Protein AF-A0A924LH78-F1 (afdb_monomer_lite)

Radius of gyration: 19.17 Å; chains: 1; bounding box: 41×36×42 Å

pLDDT: mean 93.59, std 9.11, range [45.84, 98.62]

Foldseek 3Di:
DWDADPPRQWIDDPNHTDGRHDPCVVVVVVVVVVVCVVVVHDDDDCVVVVVVVCCVVPPDDDDDDDDDDDPPD

Structure (mmCIF, N/CA/C/O backbone):
data_AF-A0A924LH78-F1
#
_entry.id   AF-A0A924LH78-F1
#
loop_
_atom_site.group_PDB
_atom_site.id
_atom_site.type_symbol
_atom_site.label_atom_id
_atom_site.label_alt_id
_atom_site.label_comp_id
_atom_site.label_asym_id
_atom_site.label_entity_id
_atom_site.label_seq_id
_atom_site.pdbx_PDB_ins_code
_atom_site.Cartn_x
_atom_site.Cartn_y
_atom_site.Cartn_z
_atom_site.occupancy
_atom_site.B_iso_or_equiv
_atom_site.auth_seq_id
_atom_site.auth_comp_id
_atom_site.auth_asym_id
_atom_site.auth_atom_id
_atom_site.pdbx_PDB_model_num
ATOM 1 N N . MET A 1 1 ? -6.788 -12.106 -21.024 1.00 88.69 1 MET A N 1
ATOM 2 C CA . MET A 1 1 ? -5.631 -11.379 -20.461 1.00 88.69 1 MET A CA 1
ATOM 3 C C . MET A 1 1 ? -6.125 -10.280 -19.538 1.00 88.69 1 MET A C 1
ATOM 5 O O . MET A 1 1 ? -6.902 -9.445 -19.980 1.00 88.69 1 MET A O 1
ATOM 9 N N . LEU A 1 2 ? -5.689 -10.284 -18.276 1.00 96.38 2 LEU A N 1
ATOM 10 C CA . LEU A 1 2 ? -5.976 -9.221 -17.308 1.00 96.38 2 LEU A CA 1
ATOM 11 C C . LEU A 1 2 ? -4.895 -8.140 -17.392 1.00 96.38 2 LEU A C 1
ATOM 13 O O . LEU A 1 2 ? -3.707 -8.463 -17.403 1.00 96.38 2 LEU A O 1
ATOM 17 N N . HIS A 1 3 ? -5.300 -6.873 -17.434 1.00 96.94 3 HIS A N 1
ATOM 18 C CA . HIS A 1 3 ? -4.387 -5.737 -17.491 1.00 96.94 3 HIS A CA 1
ATOM 19 C C . HIS A 1 3 ? -4.825 -4.638 -16.523 1.00 96.94 3 HIS A C 1
ATOM 21 O O . HIS A 1 3 ? -5.919 -4.085 -16.648 1.00 96.94 3 HIS A O 1
ATOM 27 N N . LEU A 1 4 ? -3.944 -4.317 -15.573 1.00 95.88 4 LEU A N 1
ATOM 28 C CA . LEU A 1 4 ? -4.068 -3.160 -14.693 1.00 95.88 4 LEU A CA 1
ATOM 29 C C . LEU A 1 4 ? -3.136 -2.058 -15.185 1.00 95.88 4 LEU A C 1
ATOM 31 O O . LEU A 1 4 ? -1.949 -2.288 -15.403 1.00 95.88 4 LEU A O 1
ATOM 35 N N . SER A 1 5 ? -3.675 -0.854 -15.332 1.00 94.44 5 SER A N 1
ATOM 36 C CA . SER A 1 5 ? -2.918 0.324 -15.760 1.00 94.44 5 SER A CA 1
ATOM 37 C C . SER A 1 5 ? -3.324 1.551 -14.958 1.00 94.44 5 SER A C 1
ATOM 39 O O . SER A 1 5 ? -4.249 1.491 -14.144 1.00 94.44 5 SER A O 1
ATOM 41 N N . GLU A 1 6 ? -2.617 2.666 -15.161 1.00 93.00 6 GLU A N 1
ATOM 42 C CA . GLU A 1 6 ? -2.861 3.915 -14.425 1.00 93.00 6 GLU A CA 1
ATOM 43 C C . GLU A 1 6 ? -2.827 3.699 -12.905 1.00 93.00 6 GLU A C 1
ATOM 45 O O . GLU A 1 6 ? -3.739 4.109 -12.190 1.00 93.00 6 GLU A O 1
ATOM 50 N N . SER A 1 7 ? -1.809 2.981 -12.421 1.00 90.00 7 SER A N 1
ATOM 51 C CA . SER A 1 7 ? -1.671 2.618 -11.003 1.00 90.00 7 SER A CA 1
ATOM 52 C C . SER A 1 7 ? -2.891 1.879 -10.432 1.00 90.00 7 SER A C 1
ATOM 54 O O . SER A 1 7 ? -3.265 2.076 -9.281 1.00 90.00 7 SER A O 1
ATOM 56 N N . GLY A 1 8 ? -3.526 1.028 -11.244 1.00 90.81 8 GLY A N 1
ATOM 57 C CA . GLY A 1 8 ? -4.684 0.227 -10.841 1.00 90.81 8 GLY A CA 1
ATOM 58 C C . GLY A 1 8 ? -6.033 0.927 -11.015 1.00 90.81 8 GLY A C 1
ATOM 59 O O . GLY A 1 8 ? -7.065 0.327 -10.727 1.00 90.81 8 GLY A O 1
ATOM 60 N N . ARG A 1 9 ? -6.054 2.164 -11.527 1.00 94.00 9 ARG A N 1
ATOM 61 C CA . ARG A 1 9 ? -7.290 2.906 -11.811 1.00 94.00 9 ARG A CA 1
ATOM 62 C C . ARG A 1 9 ? -8.099 2.287 -12.952 1.00 94.00 9 ARG A C 1
ATOM 64 O O . ARG A 1 9 ? -9.326 2.360 -12.938 1.00 94.00 9 ARG A O 1
ATOM 71 N N . ARG A 1 10 ? -7.417 1.701 -13.942 1.00 96.00 10 ARG A N 1
ATOM 72 C CA . ARG A 1 10 ? -8.052 1.040 -15.089 1.00 96.00 10 ARG A CA 1
ATOM 73 C C . ARG A 1 10 ? -7.804 -0.458 -15.066 1.00 96.00 10 ARG A C 1
ATOM 75 O O . ARG A 1 10 ? -6.649 -0.882 -14.986 1.00 96.00 10 ARG A O 1
ATOM 82 N N . LEU A 1 11 ? -8.881 -1.225 -15.212 1.00 97.00 11 LEU A N 1
ATOM 83 C CA . LEU A 1 11 ? -8.856 -2.677 -15.374 1.00 97.00 11 LEU A CA 1
ATOM 84 C C . LEU A 1 11 ? -9.485 -3.056 -16.712 1.00 97.00 11 LEU A C 1
ATOM 86 O O . LEU A 1 11 ? -10.654 -2.750 -16.957 1.00 97.00 11 LEU A O 1
ATOM 90 N N . SER A 1 12 ? -8.727 -3.785 -17.524 1.00 97.69 12 SER A N 1
ATOM 91 C CA . SER A 1 12 ? -9.227 -4.424 -18.738 1.00 97.69 12 SER A CA 1
ATOM 92 C C . SER A 1 12 ? -9.076 -5.939 -18.662 1.00 97.69 12 SER A C 1
ATOM 94 O O . SER A 1 12 ? -8.089 -6.445 -18.117 1.00 97.69 12 SER A O 1
ATOM 96 N N . VAL A 1 13 ? -10.032 -6.658 -19.244 1.00 97.94 13 VAL A N 1
ATOM 97 C CA . VAL A 1 13 ? -10.002 -8.117 -19.391 1.00 97.94 13 VAL A CA 1
ATOM 98 C C . VAL A 1 13 ? -10.268 -8.450 -20.848 1.00 97.94 13 VAL A C 1
ATOM 100 O O . VAL A 1 13 ? -11.248 -7.998 -21.417 1.00 97.94 13 VAL A O 1
ATOM 103 N N . ASP A 1 14 ? -9.346 -9.188 -21.463 1.00 96.81 14 ASP A N 1
ATOM 104 C CA . ASP A 1 14 ? -9.424 -9.586 -22.878 1.00 96.81 14 ASP A CA 1
ATOM 105 C C . ASP A 1 14 ? -9.560 -8.402 -23.853 1.00 96.81 14 ASP A C 1
ATOM 107 O O . ASP A 1 14 ? -10.069 -8.536 -24.957 1.00 96.81 14 ASP A O 1
ATOM 111 N N . GLY A 1 15 ? -9.024 -7.243 -23.455 1.00 94.56 15 GLY A N 1
ATOM 112 C CA . GLY A 1 15 ? -9.081 -5.997 -24.225 1.00 94.56 15 GLY A CA 1
ATOM 113 C C . GLY A 1 15 ? -10.267 -5.103 -23.864 1.00 94.56 15 GLY A C 1
ATOM 114 O O . GLY A 1 15 ? -10.195 -3.898 -24.102 1.00 94.56 15 GLY A O 1
ATOM 115 N N . ASP A 1 16 ? -11.286 -5.640 -23.197 1.00 97.12 16 ASP A N 1
ATOM 116 C CA . ASP A 1 16 ? -12.468 -4.884 -22.794 1.00 97.12 16 ASP A CA 1
ATOM 117 C C . ASP A 1 16 ? -12.216 -4.138 -21.482 1.00 97.12 16 ASP A C 1
ATOM 119 O O . ASP A 1 16 ? -11.795 -4.718 -20.479 1.00 97.12 16 ASP A O 1
ATOM 123 N N . LEU A 1 17 ? -12.449 -2.823 -21.483 1.00 97.00 17 LEU A N 1
ATOM 124 C CA . LEU A 1 17 ? -12.358 -1.986 -20.286 1.00 97.00 17 LEU A CA 1
ATOM 125 C C . LEU A 1 17 ? -13.542 -2.285 -19.361 1.00 97.00 17 LEU A C 1
ATOM 127 O O . LEU A 1 17 ? -14.682 -1.970 -19.690 1.00 97.00 17 LEU A O 1
ATOM 131 N N . LEU A 1 18 ? -13.258 -2.862 -18.193 1.00 97.06 18 LEU A N 1
ATOM 132 C CA . LEU A 1 18 ? -14.277 -3.212 -17.202 1.00 97.06 18 LEU A CA 1
ATOM 133 C C . LEU A 1 18 ? -14.403 -2.171 -16.092 1.00 97.06 18 LEU A C 1
ATOM 135 O O . LEU A 1 18 ? -15.495 -1.953 -15.574 1.00 97.06 18 LEU A O 1
ATOM 139 N N . VAL A 1 19 ? -13.292 -1.540 -15.703 1.00 95.69 19 VAL A N 1
ATOM 140 C CA . VAL A 1 19 ? -13.281 -0.511 -14.656 1.00 95.69 19 VAL A CA 1
ATOM 141 C C . VAL A 1 19 ? -12.471 0.681 -15.123 1.00 95.69 19 VAL A C 1
ATOM 143 O O . VAL A 1 19 ? -11.316 0.534 -15.525 1.00 95.69 19 VAL A O 1
ATOM 146 N N . ASP A 1 20 ? -13.071 1.860 -14.993 1.00 95.06 20 ASP A N 1
ATOM 147 C CA . ASP A 1 20 ? -12.407 3.152 -15.115 1.00 95.06 20 ASP A CA 1
ATOM 148 C C . ASP A 1 20 ? -12.685 3.958 -13.842 1.00 95.06 20 ASP A C 1
ATOM 150 O O . ASP A 1 20 ? -13.716 4.611 -13.698 1.00 95.06 20 ASP A O 1
ATOM 154 N N . GLY A 1 21 ? -11.810 3.798 -12.851 1.00 90.12 21 GLY A N 1
ATOM 155 C CA . GLY A 1 21 ? -12.014 4.345 -11.515 1.00 90.12 21 GLY A CA 1
ATOM 156 C C . GLY A 1 21 ? -11.682 5.833 -11.399 1.00 90.12 21 GLY A C 1
ATOM 157 O O . GLY A 1 21 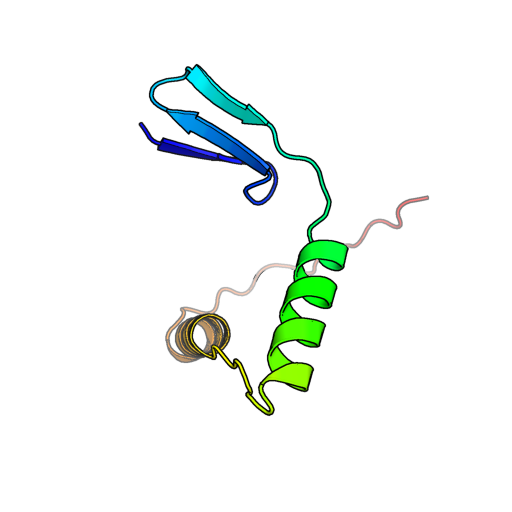? -10.870 6.388 -12.147 1.00 90.12 21 GLY A O 1
ATOM 158 N N . GLU A 1 22 ? -12.262 6.465 -10.383 1.00 89.69 22 GLU A N 1
ATOM 159 C CA . GLU A 1 22 ? -11.845 7.785 -9.914 1.00 89.69 22 GLU A CA 1
ATOM 160 C C . GLU A 1 22 ? -10.557 7.708 -9.083 1.00 89.69 22 GLU A C 1
ATOM 162 O O . GLU A 1 22 ? -10.310 6.727 -8.371 1.00 89.69 22 GLU A O 1
A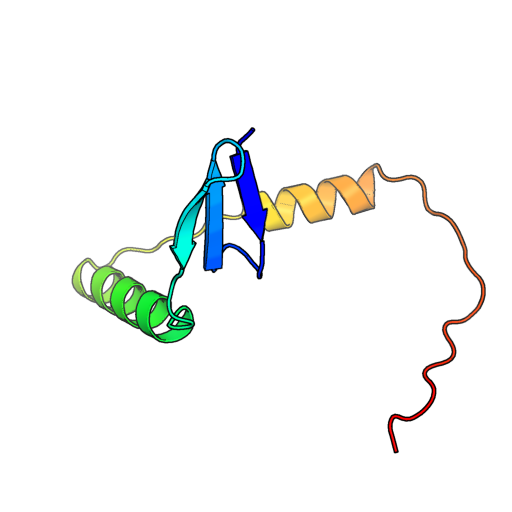TOM 167 N N . ARG A 1 23 ? -9.769 8.787 -9.130 1.00 85.69 23 ARG A N 1
ATOM 168 C CA . ARG A 1 23 ? -8.572 8.989 -8.300 1.00 85.69 23 ARG A CA 1
ATOM 169 C C . ARG A 1 23 ? -8.948 9.492 -6.904 1.00 85.69 23 ARG A C 1
ATOM 171 O O . ARG A 1 23 ? -8.707 10.646 -6.561 1.00 85.69 23 ARG A O 1
ATOM 178 N N . ASP A 1 24 ? -9.605 8.625 -6.136 1.00 92.06 24 ASP A N 1
ATOM 179 C CA . ASP A 1 24 ? -10.036 8.886 -4.752 1.00 92.06 24 ASP A CA 1
ATOM 180 C C . ASP A 1 24 ? -9.256 8.037 -3.725 1.00 92.06 24 ASP A C 1
ATOM 182 O O . ASP A 1 24 ? -9.790 7.565 -2.718 1.00 92.06 24 ASP A O 1
ATOM 186 N N . GLU A 1 25 ? -7.984 7.747 -3.993 1.00 90.62 25 GLU A N 1
ATOM 187 C CA . GLU A 1 25 ? -7.184 6.839 -3.164 1.00 90.62 25 GLU A CA 1
ATOM 188 C C . GLU A 1 25 ? -7.019 7.377 -1.737 1.00 90.62 25 GLU A C 1
ATOM 190 O O . GLU A 1 25 ? -7.212 6.646 -0.765 1.00 90.62 25 GLU A O 1
ATOM 195 N N . TYR A 1 26 ? -6.737 8.673 -1.592 1.00 94.12 26 TYR A N 1
ATOM 196 C CA . TYR A 1 26 ? -6.529 9.280 -0.278 1.00 94.12 26 TYR A CA 1
ATOM 197 C C . TYR A 1 26 ? -7.798 9.311 0.571 1.00 94.12 26 TYR A C 1
ATOM 199 O O . TYR A 1 26 ? -7.730 8.980 1.756 1.00 94.12 26 TYR A O 1
ATOM 207 N N . ALA A 1 27 ? -8.968 9.644 0.013 1.00 96.25 27 ALA A N 1
ATOM 208 C CA . ALA A 1 27 ? -10.176 9.624 0.834 1.00 96.25 27 ALA A CA 1
ATOM 209 C C . ALA A 1 27 ? -10.562 8.190 1.223 1.00 96.25 27 ALA A C 1
ATOM 211 O O . ALA A 1 27 ? -11.026 7.976 2.344 1.00 96.25 27 ALA A O 1
ATOM 212 N N . LYS A 1 28 ? -10.306 7.187 0.366 1.00 95.12 28 LYS A N 1
ATOM 213 C CA . LYS A 1 28 ? -10.435 5.766 0.744 1.00 95.12 28 LYS A CA 1
ATOM 214 C C . LYS A 1 28 ? -9.529 5.413 1.927 1.00 95.12 28 LYS A C 1
ATOM 216 O O . LYS A 1 28 ? -10.009 4.778 2.866 1.00 95.12 28 LYS A O 1
ATOM 221 N N . ILE A 1 29 ? -8.274 5.874 1.923 1.00 96.38 29 ILE A N 1
ATOM 222 C CA . ILE A 1 29 ? -7.336 5.682 3.044 1.00 96.38 29 ILE A CA 1
ATOM 223 C C . ILE A 1 29 ? -7.902 6.289 4.333 1.00 96.38 29 ILE A C 1
ATOM 225 O O . ILE A 1 29 ? -7.957 5.60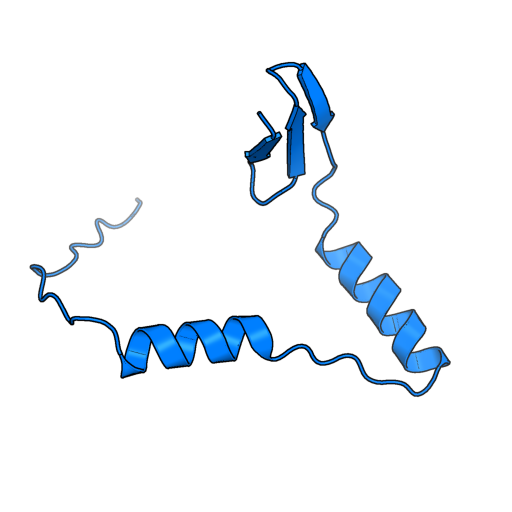3 5.352 1.00 96.38 29 ILE A O 1
ATOM 229 N N . TYR A 1 30 ? -8.389 7.533 4.302 1.00 97.75 30 TYR A N 1
ATOM 230 C CA . TYR A 1 30 ? -8.943 8.177 5.499 1.00 97.75 30 TYR A CA 1
ATOM 231 C C . TYR A 1 30 ? -10.224 7.511 6.009 1.00 97.75 30 TYR A C 1
ATOM 233 O O . TYR A 1 30 ? -10.389 7.360 7.220 1.00 97.75 30 TYR A O 1
ATOM 241 N N . ARG A 1 31 ? -11.115 7.064 5.114 1.00 98.12 31 ARG A N 1
ATOM 242 C CA . ARG A 1 31 ? -12.315 6.301 5.501 1.00 98.12 31 ARG A CA 1
ATOM 243 C C . ARG A 1 31 ? -11.944 4.986 6.188 1.00 98.12 31 ARG A C 1
ATOM 245 O O . ARG A 1 31 ? -12.517 4.646 7.225 1.00 98.12 31 ARG A O 1
ATOM 252 N N . HIS A 1 32 ? -10.960 4.270 5.646 1.00 97.88 32 HIS A N 1
ATOM 253 C CA . HIS A 1 32 ? -10.463 3.047 6.266 1.00 97.88 32 HIS A CA 1
ATOM 254 C C . HIS A 1 32 ? -9.813 3.330 7.627 1.00 97.88 32 HIS A C 1
ATOM 256 O O . HIS A 1 32 ? -10.143 2.675 8.612 1.00 97.88 32 HIS A O 1
ATOM 262 N N . PHE A 1 33 ? -8.979 4.366 7.718 1.00 98.31 33 PHE A N 1
ATOM 263 C CA . PHE A 1 33 ? -8.342 4.761 8.971 1.00 98.31 33 PHE A CA 1
ATOM 264 C C . PHE A 1 33 ? -9.361 5.130 10.061 1.00 98.31 33 PHE A C 1
ATOM 266 O O . PHE A 1 33 ? -9.240 4.666 11.191 1.00 98.31 33 PHE A O 1
ATOM 273 N N . ALA A 1 34 ? -10.416 5.878 9.724 1.00 98.50 34 ALA A N 1
ATOM 274 C CA . ALA A 1 34 ? -11.498 6.185 10.663 1.00 98.50 34 ALA A CA 1
ATOM 275 C C . ALA A 1 34 ? -12.198 4.917 11.188 1.00 98.50 34 ALA A C 1
ATOM 277 O O . ALA A 1 34 ? -12.520 4.836 12.373 1.00 98.50 34 ALA A O 1
ATOM 278 N N . THR A 1 35 ? -12.377 3.909 10.327 1.00 98.62 35 THR A N 1
ATOM 279 C CA . THR A 1 35 ? -12.938 2.604 10.714 1.00 98.62 35 THR A CA 1
ATOM 280 C C . THR A 1 35 ? -12.032 1.886 11.720 1.00 98.62 35 THR A C 1
ATOM 282 O O . THR A 1 35 ? -12.514 1.357 12.719 1.00 98.62 35 THR A O 1
ATOM 285 N N . LEU A 1 36 ? -10.713 1.912 11.502 1.00 98.62 36 LEU A N 1
ATOM 286 C CA . LEU A 1 36 ? -9.734 1.316 12.418 1.00 98.62 36 LEU A CA 1
ATOM 287 C C . LEU A 1 36 ? -9.718 2.011 13.782 1.00 98.62 36 LEU A C 1
ATOM 289 O O . LEU A 1 36 ? -9.697 1.333 14.807 1.00 98.62 36 LEU A O 1
ATOM 293 N N . LEU A 1 37 ? -9.804 3.346 13.803 1.00 98.50 37 LEU A N 1
ATOM 294 C CA . LEU A 1 37 ? -9.884 4.116 15.047 1.00 98.50 37 LEU A CA 1
ATOM 295 C C . LEU A 1 37 ? -11.128 3.757 15.865 1.00 98.50 37 LEU A C 1
ATOM 297 O O . LEU A 1 37 ? -11.021 3.545 17.070 1.00 98.50 37 LEU A O 1
ATOM 301 N N . GLN A 1 38 ? -12.294 3.647 15.220 1.00 98.56 38 GLN A N 1
ATOM 302 C CA . GLN A 1 38 ? -13.538 3.248 15.891 1.00 98.56 38 GLN A CA 1
ATOM 303 C C . GLN A 1 38 ? -13.462 1.825 16.455 1.00 98.56 38 GLN A C 1
ATOM 305 O O . GLN A 1 38 ? -13.994 1.560 17.530 1.00 98.56 38 GLN A O 1
ATOM 310 N N . ALA A 1 39 ? -12.783 0.923 15.746 1.00 98.50 39 ALA A N 1
ATOM 311 C CA . ALA A 1 39 ? -12.577 -0.455 16.178 1.00 98.50 39 ALA A CA 1
ATOM 312 C C . ALA A 1 39 ? -11.437 -0.622 17.203 1.00 98.50 39 ALA A C 1
ATOM 314 O O . ALA A 1 39 ? -11.258 -1.722 17.723 1.00 98.50 39 ALA A O 1
ATOM 315 N N . GLY A 1 40 ? -10.643 0.423 17.474 1.00 98.38 40 GLY A N 1
ATOM 316 C CA . GLY A 1 40 ? -9.426 0.316 18.287 1.00 98.38 40 GLY A CA 1
ATOM 317 C C . GLY A 1 40 ? -8.387 -0.642 17.690 1.00 98.38 40 GLY A C 1
ATOM 318 O O . GLY A 1 40 ? -7.642 -1.286 18.426 1.00 98.38 40 GLY A O 1
ATOM 319 N N . ALA A 1 41 ? -8.374 -0.778 16.363 1.00 98.56 41 ALA A N 1
ATOM 320 C CA . ALA A 1 41 ? -7.566 -1.747 15.637 1.00 98.56 41 ALA A CA 1
ATOM 321 C C . ALA A 1 41 ? -6.428 -1.075 14.859 1.00 98.56 41 ALA A C 1
ATOM 323 O O . ALA A 1 41 ? -6.456 0.119 14.567 1.00 98.56 41 ALA A O 1
ATOM 324 N N . SER A 1 42 ? -5.450 -1.887 14.465 1.00 97.62 42 SER A N 1
ATOM 325 C CA . SER A 1 42 ? -4.347 -1.486 13.595 1.00 97.62 42 SER A CA 1
ATOM 326 C C . SER A 1 42 ? -4.317 -2.373 12.358 1.00 97.62 42 SER A C 1
ATOM 328 O O . SER A 1 42 ? -4.593 -3.570 12.432 1.00 97.62 42 SER A O 1
ATOM 330 N N . THR A 1 43 ? -3.935 -1.802 11.221 1.00 97.25 43 THR A N 1
ATOM 331 C CA . THR A 1 43 ? -3.653 -2.558 9.998 1.00 97.25 43 THR A CA 1
ATOM 332 C C . THR A 1 43 ? -2.274 -2.168 9.506 1.00 97.25 43 THR A C 1
ATOM 334 O O . THR A 1 43 ? -2.026 -1.007 9.188 1.00 97.25 43 THR A O 1
ATOM 337 N N . VAL A 1 44 ? -1.366 -3.142 9.495 1.00 97.00 44 VAL A N 1
ATOM 338 C CA . VAL A 1 44 ? 0.020 -2.980 9.058 1.00 97.00 44 VAL A CA 1
ATOM 339 C C . VAL A 1 44 ? 0.354 -4.166 8.166 1.00 97.00 44 VAL A C 1
ATOM 341 O O . VAL A 1 44 ? 0.345 -5.303 8.630 1.00 97.00 44 VAL A O 1
ATOM 344 N N . ASP A 1 45 ? 0.643 -3.891 6.898 1.00 96.81 45 ASP A N 1
ATOM 345 C CA . ASP A 1 45 ? 1.154 -4.876 5.949 1.00 96.81 45 ASP A CA 1
ATOM 346 C C . ASP A 1 45 ? 2.593 -4.505 5.582 1.00 96.81 45 ASP A C 1
ATOM 348 O O . ASP A 1 45 ? 2.853 -3.486 4.939 1.00 96.81 45 ASP A O 1
ATOM 352 N N . SER A 1 46 ? 3.543 -5.318 6.039 1.00 97.50 46 SER A N 1
ATOM 353 C CA . SER A 1 46 ? 4.968 -5.115 5.782 1.00 97.50 46 SER A CA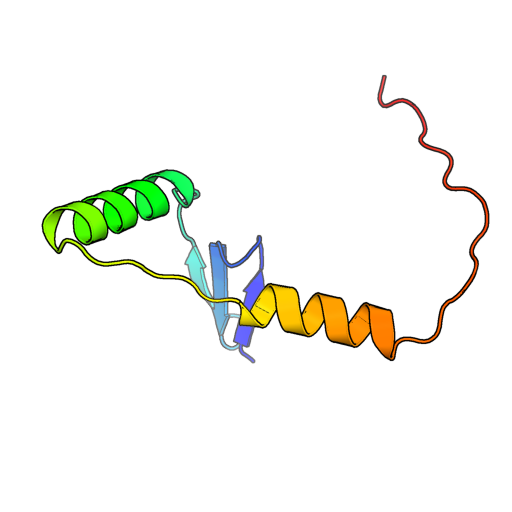 1
ATOM 354 C C . SER A 1 46 ? 5.464 -5.814 4.519 1.00 97.50 46 SER A C 1
ATOM 356 O O . SER A 1 46 ? 6.624 -5.613 4.158 1.00 97.50 46 SER A O 1
ATOM 358 N N . VAL A 1 47 ? 4.638 -6.623 3.844 1.00 98.25 47 VAL A N 1
ATOM 359 C CA . VAL A 1 47 ? 5.068 -7.450 2.705 1.00 98.25 47 VAL A CA 1
ATOM 360 C C . VAL A 1 47 ? 5.703 -6.617 1.582 1.00 98.25 47 VAL A C 1
ATOM 362 O O . VAL A 1 47 ? 6.791 -6.987 1.138 1.00 98.25 47 VAL A O 1
ATOM 365 N N . PRO A 1 48 ? 5.148 -5.461 1.152 1.00 96.88 48 PRO A N 1
ATOM 366 C CA . PRO A 1 48 ? 5.778 -4.661 0.097 1.00 96.88 48 PRO A CA 1
ATOM 367 C C . PRO A 1 48 ? 7.177 -4.153 0.478 1.00 96.88 48 PRO A C 1
ATOM 369 O O . PRO A 1 48 ? 8.092 -4.117 -0.350 1.00 96.88 48 PRO A O 1
ATOM 372 N N . LEU A 1 49 ? 7.360 -3.780 1.748 1.00 98.06 49 LEU A N 1
ATOM 373 C CA . LEU A 1 49 ? 8.646 -3.311 2.253 1.00 98.06 49 LEU A CA 1
ATOM 374 C C . LEU A 1 49 ? 9.649 -4.461 2.376 1.00 98.06 49 LEU A C 1
ATOM 376 O O . LEU A 1 49 ? 10.809 -4.294 2.009 1.00 98.06 49 LEU A O 1
ATOM 380 N N . GLN A 1 50 ? 9.201 -5.625 2.847 1.00 98.25 50 GLN A N 1
ATOM 381 C CA . GLN A 1 50 ? 10.030 -6.828 2.930 1.00 98.25 50 GLN A CA 1
ATOM 382 C C . GLN A 1 50 ? 10.522 -7.256 1.548 1.00 98.25 50 GLN A C 1
ATOM 384 O O . GLN A 1 50 ? 11.722 -7.418 1.370 1.00 98.25 50 GLN A O 1
ATOM 389 N N . LEU A 1 51 ? 9.641 -7.307 0.543 1.00 98.06 51 LEU A N 1
ATOM 390 C CA . LEU A 1 51 ? 10.037 -7.605 -0.838 1.00 98.06 51 LEU A CA 1
ATOM 391 C C . LEU A 1 51 ? 11.086 -6.617 -1.360 1.00 98.06 51 LEU A C 1
ATOM 393 O O . LEU A 1 51 ? 12.045 -7.010 -2.020 1.00 98.06 51 LEU A O 1
ATOM 397 N N . THR A 1 52 ? 10.933 -5.331 -1.038 1.00 97.75 52 THR A N 1
ATOM 398 C CA . THR A 1 52 ? 11.928 -4.313 -1.399 1.00 97.75 52 THR A CA 1
ATOM 399 C C . THR A 1 52 ? 13.269 -4.582 -0.714 1.00 97.75 52 THR A C 1
ATOM 401 O O . THR A 1 52 ? 14.315 -4.501 -1.357 1.00 97.75 52 THR A O 1
ATOM 404 N N . ALA A 1 53 ? 13.250 -4.930 0.573 1.00 98.19 53 ALA A N 1
ATOM 405 C CA . ALA A 1 53 ? 14.452 -5.279 1.321 1.00 98.19 53 ALA A CA 1
ATOM 406 C C . ALA A 1 53 ? 15.137 -6.531 0.750 1.00 98.19 53 ALA A C 1
ATOM 408 O O . ALA A 1 53 ? 16.354 -6.524 0.572 1.00 98.19 53 ALA A O 1
ATOM 409 N N . ASP A 1 54 ? 14.369 -7.556 0.383 1.00 97.94 54 ASP A N 1
ATOM 410 C CA . ASP A 1 54 ? 14.885 -8.784 -0.223 1.00 97.94 54 ASP A CA 1
ATOM 411 C C . ASP A 1 54 ? 15.539 -8.511 -1.581 1.00 97.94 54 ASP A C 1
ATOM 413 O O . ASP A 1 54 ? 16.639 -8.999 -1.848 1.00 97.94 54 ASP A O 1
ATOM 417 N N . ILE A 1 55 ? 14.916 -7.674 -2.420 1.00 97.38 55 ILE A N 1
ATOM 418 C CA . ILE A 1 55 ? 15.493 -7.244 -3.702 1.00 97.38 55 ILE A CA 1
ATOM 419 C C . ILE A 1 55 ? 16.819 -6.512 -3.481 1.00 97.38 55 ILE A C 1
ATOM 421 O O . ILE A 1 55 ? 17.768 -6.738 -4.228 1.00 97.38 55 ILE A O 1
ATOM 425 N N . LEU A 1 56 ? 16.912 -5.654 -2.463 1.00 96.38 56 LEU A N 1
ATOM 426 C CA . LEU A 1 56 ? 18.151 -4.935 -2.154 1.00 96.38 56 LEU A CA 1
ATOM 427 C C . LEU A 1 56 ? 19.236 -5.847 -1.565 1.00 96.38 56 LEU A C 1
ATOM 429 O O . LEU A 1 56 ? 20.417 -5.609 -1.806 1.00 96.38 56 LEU A O 1
ATOM 433 N N . LEU A 1 57 ? 18.851 -6.879 -0.811 1.00 97.38 57 LEU A N 1
ATOM 434 C CA . LEU A 1 57 ? 19.780 -7.826 -0.195 1.00 97.38 57 LEU A CA 1
ATOM 435 C C . LEU A 1 57 ? 20.321 -8.857 -1.198 1.00 97.38 57 LEU A C 1
ATOM 437 O O . LEU A 1 57 ? 21.495 -9.215 -1.131 1.00 97.38 57 LEU A O 1
ATOM 441 N N . GLN A 1 58 ? 19.470 -9.352 -2.100 1.00 97.50 58 GLN A N 1
ATOM 442 C CA . GLN A 1 58 ? 19.784 -10.453 -3.023 1.00 97.50 58 GLN A CA 1
ATOM 443 C C . GLN A 1 58 ? 20.052 -9.988 -4.462 1.00 97.50 58 GLN A C 1
ATOM 445 O O . GLN A 1 58 ? 20.599 -10.737 -5.274 1.00 97.50 58 GLN A O 1
ATOM 450 N N . GLY A 1 59 ? 19.632 -8.775 -4.816 1.00 95.81 59 GLY A N 1
ATOM 451 C CA . GLY A 1 59 ? 19.713 -8.259 -6.176 1.00 95.81 59 GLY A CA 1
ATOM 452 C C . GLY A 1 59 ? 21.148 -8.030 -6.643 1.00 95.81 59 GLY A C 1
ATOM 453 O O . GLY A 1 59 ? 22.020 -7.585 -5.899 1.00 95.81 59 GLY A O 1
ATOM 454 N N . LYS A 1 60 ? 21.397 -8.282 -7.931 1.00 96.88 60 LYS A N 1
ATOM 455 C CA . LYS A 1 60 ? 22.660 -7.897 -8.565 1.00 96.88 60 LYS A CA 1
ATOM 456 C C . LYS A 1 60 ? 22.702 -6.381 -8.748 1.00 96.88 60 LYS A C 1
ATOM 458 O O . LYS A 1 60 ? 21.960 -5.833 -9.562 1.00 96.88 60 LYS A O 1
ATOM 463 N N . THR A 1 61 ? 23.637 -5.721 -8.077 1.00 95.50 61 THR A N 1
ATOM 464 C CA . THR A 1 61 ? 23.899 -4.293 -8.282 1.00 95.50 61 THR A CA 1
ATOM 465 C C . THR A 1 61 ? 24.557 -4.051 -9.638 1.00 95.50 61 THR A C 1
ATOM 467 O O . THR A 1 61 ? 25.597 -4.633 -9.957 1.00 95.50 61 THR A O 1
ATOM 470 N N . ILE A 1 62 ? 23.961 -3.169 -10.440 1.00 96.00 62 ILE A N 1
ATOM 471 C CA . ILE A 1 62 ? 24.508 -2.716 -11.722 1.00 96.00 62 ILE A CA 1
ATOM 472 C C . ILE A 1 62 ? 24.799 -1.225 -11.600 1.00 96.00 62 ILE A C 1
ATOM 474 O O . ILE A 1 62 ? 23.895 -0.419 -11.397 1.00 96.00 62 ILE A O 1
ATOM 478 N N . HIS A 1 63 ? 26.069 -0.856 -11.743 1.00 95.31 63 HIS A N 1
ATOM 479 C CA . HIS A 1 63 ? 26.453 0.545 -11.814 1.00 95.31 63 HIS A CA 1
ATOM 480 C C . HIS A 1 63 ? 26.120 1.097 -13.196 1.00 95.31 63 HIS A C 1
ATOM 482 O O . HIS A 1 63 ? 26.561 0.570 -14.216 1.00 95.31 63 HIS A O 1
ATOM 488 N N . VAL A 1 64 ? 25.354 2.179 -13.213 1.00 95.62 64 VAL A N 1
ATOM 489 C CA . VAL A 1 64 ? 25.058 2.959 -14.413 1.00 95.62 64 VAL A CA 1
ATOM 490 C C . VAL A 1 64 ? 25.707 4.333 -14.285 1.00 95.62 64 VAL A C 1
ATOM 492 O O . VAL A 1 64 ? 26.043 4.773 -13.183 1.00 95.62 64 VAL A O 1
ATOM 495 N N . GLY A 1 65 ? 25.932 5.000 -15.418 1.0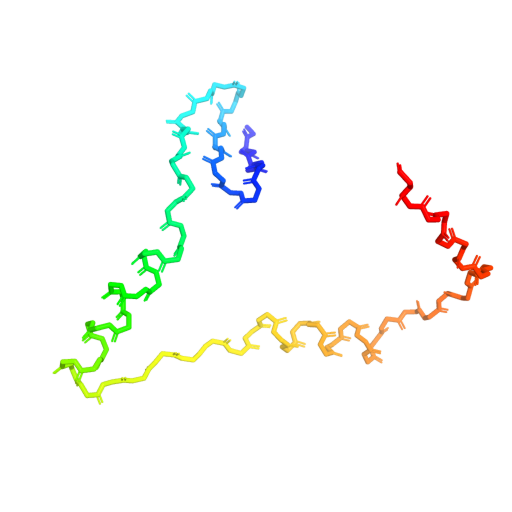0 94.38 65 GLY A N 1
ATOM 496 C CA . GLY A 1 65 ? 26.471 6.359 -15.432 1.00 94.38 65 GLY A CA 1
ATOM 497 C C . GLY A 1 65 ? 25.597 7.347 -14.642 1.00 94.38 65 GLY A C 1
ATOM 498 O O . GLY A 1 65 ? 24.452 7.042 -14.301 1.00 94.38 65 GLY A O 1
ATOM 499 N N . PRO A 1 66 ? 26.114 8.549 -14.343 1.00 93.00 66 PRO A N 1
ATOM 500 C CA . PRO A 1 66 ? 25.395 9.525 -13.536 1.00 93.00 66 PRO A CA 1
ATOM 501 C C . PRO A 1 66 ? 24.071 9.933 -14.192 1.00 93.00 66 PRO A C 1
ATOM 503 O O . PRO A 1 66 ? 24.028 10.261 -15.380 1.00 93.00 66 PRO A O 1
ATOM 506 N N . ILE A 1 67 ? 23.003 9.989 -13.395 1.00 91.06 67 ILE A N 1
ATOM 507 C CA . ILE A 1 67 ? 21.721 10.537 -13.838 1.00 91.06 67 ILE A CA 1
ATOM 508 C C . ILE A 1 67 ? 21.870 12.058 -13.951 1.00 91.06 67 ILE A C 1
ATOM 510 O O . ILE A 1 67 ? 22.092 12.759 -12.963 1.00 91.06 67 ILE A O 1
ATOM 514 N N . ARG A 1 68 ? 21.755 12.585 -15.173 1.00 86.75 68 ARG A N 1
ATOM 515 C CA . ARG A 1 68 ? 21.627 14.024 -15.429 1.00 86.75 68 ARG A CA 1
ATOM 516 C C . ARG A 1 68 ? 20.154 14.394 -15.288 1.00 86.75 68 ARG A C 1
ATOM 518 O O . ARG A 1 68 ? 19.366 14.125 -16.187 1.00 86.75 68 ARG A O 1
ATOM 525 N N . LEU A 1 69 ? 19.782 15.023 -14.179 1.00 80.19 69 LEU A N 1
ATOM 526 C CA . LEU A 1 69 ? 18.476 15.666 -14.074 1.00 80.19 69 LEU A CA 1
ATOM 527 C C . LEU A 1 69 ? 18.538 16.973 -14.873 1.00 80.19 69 LEU A C 1
ATOM 529 O O . LEU A 1 69 ? 19.075 17.974 -14.398 1.00 80.19 69 LEU A O 1
ATOM 533 N N . SER A 1 70 ? 18.045 16.965 -16.112 1.00 76.50 70 SER A N 1
ATOM 534 C CA . SER A 1 70 ? 17.745 18.218 -16.803 1.00 76.50 70 SER A CA 1
ATOM 535 C C . SER A 1 70 ? 16.653 18.918 -16.004 1.00 76.50 70 SER A C 1
ATOM 537 O O . SER A 1 70 ? 15.569 18.361 -15.831 1.00 76.50 70 SER A O 1
ATOM 539 N N . LYS A 1 71 ? 16.951 20.110 -15.480 1.00 61.31 71 LYS A N 1
ATOM 540 C CA . LYS A 1 71 ? 15.953 20.998 -14.877 1.00 61.31 71 LYS A CA 1
ATOM 541 C C . LYS A 1 71 ? 14.752 21.063 -15.826 1.00 61.31 71 LYS A C 1
ATOM 543 O O . LYS A 1 71 ? 14.914 21.497 -16.962 1.00 61.31 71 LYS A O 1
ATOM 548 N N . MET A 1 72 ? 13.587 20.604 -15.371 1.00 56.97 72 MET A N 1
ATOM 549 C CA . MET A 1 72 ? 12.319 20.990 -15.983 1.00 56.97 72 MET A CA 1
ATOM 550 C C . MET A 1 72 ? 12.205 22.497 -15.742 1.00 56.97 72 MET A C 1
ATOM 552 O O . MET A 1 72 ? 12.023 22.925 -14.601 1.00 56.97 72 MET A O 1
ATOM 556 N N . ALA A 1 73 ? 12.501 23.270 -16.785 1.00 45.84 73 ALA A N 1
ATOM 557 C CA . ALA A 1 73 ? 12.175 24.686 -16.882 1.00 45.84 73 ALA A CA 1
ATOM 558 C C . ALA A 1 73 ? 10.751 24.822 -17.423 1.00 45.84 73 ALA A C 1
ATOM 560 O O . ALA A 1 73 ? 10.370 23.962 -18.251 1.00 45.84 73 ALA A O 1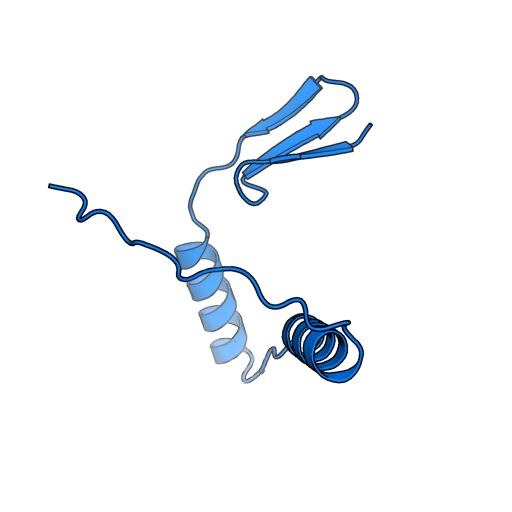
#

Sequence (73 aa):
MLHLSESGRRLSVDGDLLVDGERDEYAKIYRHFATLLQAGASTVDSVPLQLTADILLQGKTIHVGPIRLSKMA

Secondary structure (DSSP, 8-state):
-EEEEGGGTEEEETTEEEEE--S-HHHHHHHHHHHHHHHT------HHHHHHHHHHHHS--------------